Protein AF-A0A9D9BVD9-F1 (afdb_monomer)

Sequence (137 aa):
MSITKILNSLEESWERNDILLKLKNGLDTDEIVNEFLANNEIQIKKLNTLLRPEDFDLLNQVEKLSNCESKLINKIKNLESLEKNKDHQIINQSKISLSNSFSHTRISSIMINWSNRFVVVALLTISAIALSKQAWA

Secondary structure (DSSP, 8-state):
--HHHHHHHHHHTT-HHHHHHHHHTT--HHHHHHHHHHHTHHHHHHHHHH--HHHHHHHHHHHHHHHHHHHHHHHHHHHHHHHHHHHHHHHHTT-----------THHHHHHHHHHHHHHHHHHHHHHHHHHHHTT-

Nearest PDB structures (foldseek):
  8qbr-assembly1_A  TM=3.031E-01  e=1.592E+00  Nostoc punctiforme
  3plt-assembly2_C-2  TM=2.043E-01  e=4.419E+00  Saccharomyces cerevisiae

Mean predicted aligned error: 16.98 Å

Foldseek 3Di:
DDLVVLVVVLPVLPDPVVVVVCVVVPDDPVRSVVVSCVVSVVSVVVNVVVDDPVNVVVVVVVVVVVVVVVVVVVVVVVVVVVVVVVVCVVCVVPDDDDDDDDDPDPPVVVCVVVVVVVVVVVVVVVVVVVVVVVVVD

Organism: NCBI:txid2774506

Solvent-accessible surface area (backbone atoms only — not comparable to full-atom values): 8056 Å² total; per-residue (Å²): 131,57,70,66,61,47,50,52,54,53,49,63,72,60,39,66,69,61,54,51,49,43,47,74,73,65,52,52,71,67,57,56,51,50,51,47,51,64,78,38,44,73,53,52,55,53,50,59,74,71,55,52,73,69,56,52,56,49,50,53,50,52,50,55,49,53,54,49,48,53,53,48,53,51,51,51,53,51,48,55,51,51,49,50,50,52,53,46,57,65,44,62,78,73,56,92,82,81,90,83,91,82,87,86,74,69,61,67,63,55,53,55,62,51,48,56,54,51,51,52,53,51,49,51,51,52,50,52,51,51,53,56,54,56,75,77,104

Radius of gyration: 23.12 Å; Cα contacts (8 Å, |Δi|>4): 19; chains: 1; bounding box: 46×35×71 Å

pLDDT: mean 75.28, std 17.49, range [33.38, 94.69]

Structure (mmCIF, N/CA/C/O backbone):
data_AF-A0A9D9BVD9-F1
#
_entry.id   AF-A0A9D9BVD9-F1
#
loop_
_atom_site.group_PDB
_atom_site.id
_atom_site.type_symbol
_atom_site.label_atom_id
_atom_site.label_alt_id
_atom_site.label_comp_id
_atom_site.label_asym_id
_atom_site.label_entity_id
_atom_site.label_seq_id
_atom_site.pdbx_PDB_ins_code
_atom_site.Cartn_x
_atom_site.Cartn_y
_atom_site.Cartn_z
_atom_site.occupancy
_atom_site.B_iso_or_equiv
_atom_site.auth_seq_id
_atom_site.auth_comp_id
_atom_site.auth_asym_id
_atom_site.auth_atom_id
_atom_site.pdbx_PDB_model_num
ATOM 1 N N . MET A 1 1 ? -15.336 -0.850 14.974 1.00 64.31 1 MET A N 1
ATOM 2 C CA . MET A 1 1 ? -14.536 -1.837 14.211 1.00 64.31 1 MET A CA 1
ATOM 3 C C . MET A 1 1 ? -13.108 -1.708 14.713 1.00 64.31 1 MET A C 1
ATOM 5 O O . MET A 1 1 ? -12.682 -0.573 14.879 1.00 64.31 1 MET A O 1
ATOM 9 N N . SER A 1 2 ? -12.425 -2.799 15.070 1.00 84.56 2 SER A N 1
ATOM 10 C CA . SER A 1 2 ? -11.041 -2.708 15.566 1.00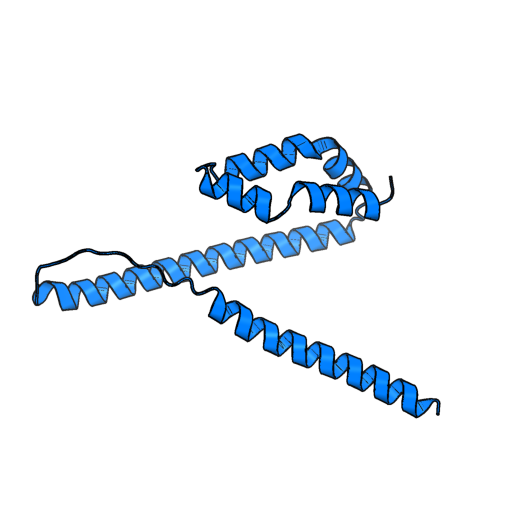 84.56 2 SER A CA 1
ATOM 11 C C . SER A 1 2 ? -10.100 -2.265 14.445 1.00 84.56 2 SER A C 1
ATOM 13 O O . SER A 1 2 ? -10.361 -2.582 13.284 1.00 84.56 2 SER A O 1
ATOM 15 N N . ILE A 1 3 ? -9.003 -1.581 14.792 1.00 84.19 3 ILE A N 1
ATOM 16 C CA . ILE A 1 3 ? -7.961 -1.160 13.835 1.00 84.19 3 ILE A CA 1
ATOM 17 C C . ILE A 1 3 ? -7.507 -2.349 12.982 1.00 84.19 3 ILE A C 1
ATOM 19 O O . ILE A 1 3 ? -7.481 -2.255 11.765 1.00 84.19 3 ILE A O 1
ATOM 23 N N . THR A 1 4 ? -7.268 -3.504 13.606 1.00 87.81 4 THR A N 1
ATOM 24 C CA . THR A 1 4 ? -6.871 -4.744 12.920 1.00 87.81 4 THR A CA 1
ATOM 25 C C . THR A 1 4 ? -7.858 -5.197 11.849 1.00 87.81 4 THR A C 1
ATOM 27 O O . THR A 1 4 ? -7.447 -5.574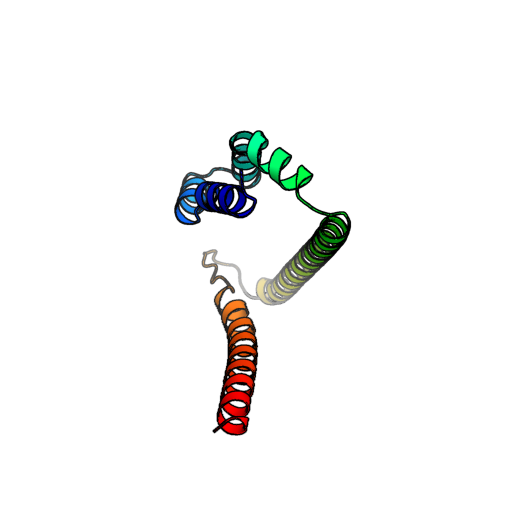 10.762 1.00 87.81 4 THR A O 1
ATOM 30 N N . LYS A 1 5 ? -9.169 -5.119 12.107 1.00 89.00 5 LYS A N 1
ATOM 31 C CA . LYS A 1 5 ? -10.181 -5.487 11.106 1.00 89.00 5 LYS A CA 1
ATOM 32 C C . LYS A 1 5 ? -10.220 -4.499 9.942 1.00 89.00 5 LYS A C 1
ATOM 34 O O . LYS A 1 5 ? -10.492 -4.909 8.823 1.00 89.00 5 LYS A O 1
ATOM 39 N N . ILE A 1 6 ? -9.988 -3.214 10.217 1.00 86.81 6 ILE A N 1
ATOM 40 C CA . ILE A 1 6 ? -9.924 -2.177 9.180 1.00 86.81 6 ILE A CA 1
ATOM 41 C C . ILE A 1 6 ? -8.684 -2.399 8.308 1.00 86.81 6 ILE A C 1
ATOM 43 O O . ILE A 1 6 ? -8.803 -2.412 7.093 1.00 86.81 6 ILE A O 1
ATOM 47 N N . LEU A 1 7 ? -7.522 -2.639 8.921 1.00 88.69 7 LEU A N 1
ATOM 48 C CA . LEU A 1 7 ? -6.278 -2.905 8.198 1.00 88.69 7 LEU A CA 1
ATOM 49 C C . LEU A 1 7 ? -6.371 -4.166 7.335 1.00 88.69 7 LEU A C 1
ATOM 51 O O . LEU A 1 7 ? -6.033 -4.095 6.162 1.00 88.69 7 LEU A O 1
ATOM 55 N N . ASN A 1 8 ? -6.908 -5.269 7.866 1.00 91.12 8 ASN A N 1
ATOM 56 C CA . ASN A 1 8 ? -7.083 -6.496 7.084 1.00 91.12 8 ASN A CA 1
ATOM 57 C C . ASN A 1 8 ? -8.011 -6.279 5.881 1.00 91.12 8 ASN A C 1
ATOM 59 O O . ASN A 1 8 ? -7.707 -6.734 4.788 1.00 91.12 8 ASN A O 1
ATOM 63 N N . SER A 1 9 ? -9.119 -5.551 6.057 1.00 90.44 9 SER A N 1
ATOM 64 C CA . SER A 1 9 ? -10.028 -5.276 4.939 1.00 90.44 9 SER A CA 1
ATOM 65 C C . SER A 1 9 ? -9.391 -4.373 3.880 1.00 90.44 9 SER A C 1
ATOM 67 O O . SER A 1 9 ? -9.667 -4.556 2.700 1.00 90.44 9 SER A O 1
ATOM 69 N N . LEU A 1 10 ? -8.545 -3.416 4.277 1.00 90.44 10 LEU A N 1
ATOM 70 C CA . LEU A 1 10 ? -7.786 -2.589 3.336 1.00 90.44 10 LEU A CA 1
ATOM 71 C C . LEU A 1 10 ? -6.712 -3.400 2.602 1.00 90.44 10 LEU A C 1
ATOM 73 O O . LEU A 1 10 ? -6.491 -3.174 1.416 1.00 90.44 10 LEU A O 1
ATOM 77 N N . GLU A 1 11 ? -6.062 -4.337 3.292 1.00 91.56 11 GLU A N 1
ATOM 78 C CA . GLU A 1 11 ? -5.063 -5.238 2.712 1.00 91.56 11 GLU A CA 1
ATOM 79 C C . GLU A 1 11 ? -5.690 -6.188 1.684 1.00 91.56 11 GLU A C 1
ATOM 81 O O . GLU A 1 11 ? -5.174 -6.315 0.576 1.00 91.56 11 GLU A O 1
ATOM 86 N N . GLU A 1 12 ? -6.843 -6.782 2.003 1.00 90.12 12 GLU A N 1
ATOM 87 C CA . GLU A 1 12 ? -7.619 -7.617 1.075 1.00 90.12 12 GLU A CA 1
ATOM 88 C C . GLU A 1 12 ? -8.075 -6.823 -0.160 1.00 90.12 12 GLU A C 1
ATOM 90 O O . GLU A 1 12 ? -7.947 -7.298 -1.286 1.00 90.12 12 GLU A O 1
ATOM 95 N N . SER A 1 13 ? -8.527 -5.577 0.024 1.00 87.50 13 SER A N 1
ATOM 96 C CA . SER A 1 13 ? -8.905 -4.670 -1.073 1.00 87.50 13 SER A CA 1
ATOM 97 C C . SER A 1 13 ? -7.734 -4.248 -1.976 1.00 87.50 13 SER A C 1
ATOM 99 O O . SER A 1 13 ? -7.960 -3.626 -3.017 1.00 87.50 13 SER A O 1
ATOM 101 N N . TRP A 1 14 ? -6.492 -4.537 -1.582 1.00 92.69 14 TRP A N 1
ATOM 102 C CA . TRP A 1 14 ? -5.274 -4.192 -2.316 1.00 92.69 14 TRP A CA 1
ATOM 103 C C . TRP A 1 14 ? -4.442 -5.438 -2.647 1.00 92.69 14 TRP A C 1
ATOM 105 O O . TRP A 1 14 ? -3.207 -5.421 -2.620 1.00 92.69 14 TRP A O 1
ATOM 115 N N . GLU A 1 15 ? -5.119 -6.547 -2.960 1.00 92.62 15 GLU A N 1
ATOM 116 C CA . GLU A 1 15 ? -4.447 -7.798 -3.284 1.00 92.62 15 GLU A CA 1
ATOM 117 C C . GLU A 1 15 ? -3.562 -7.652 -4.531 1.00 92.62 15 GLU A C 1
ATOM 119 O O . GLU A 1 15 ? -3.984 -7.221 -5.606 1.00 92.62 15 GLU A O 1
ATOM 124 N N . ARG A 1 16 ? -2.301 -8.071 -4.411 1.00 90.06 16 ARG A N 1
ATOM 125 C CA . ARG A 1 16 ? -1.306 -7.933 -5.479 1.00 90.06 16 ARG A CA 1
ATOM 126 C C . ARG A 1 16 ? -1.754 -8.550 -6.807 1.00 90.06 16 ARG A C 1
ATOM 128 O O . ARG A 1 16 ? -1.452 -7.979 -7.853 1.00 90.06 16 ARG A O 1
ATOM 135 N N . ASN A 1 17 ? -2.395 -9.718 -6.783 1.00 91.06 17 ASN A N 1
ATOM 136 C CA . ASN A 1 17 ? -2.788 -10.411 -8.011 1.00 91.06 17 ASN A CA 1
ATOM 137 C C . ASN A 1 17 ? -3.846 -9.618 -8.783 1.00 91.06 17 ASN A C 1
ATOM 139 O O . ASN A 1 17 ? -3.702 -9.443 -9.993 1.00 91.06 17 ASN A O 1
ATOM 143 N N . ASP A 1 18 ? -4.826 -9.061 -8.076 1.00 91.69 18 ASP A N 1
ATOM 144 C CA . ASP A 1 18 ? -5.863 -8.209 -8.653 1.00 91.69 18 ASP A CA 1
ATOM 145 C C . ASP A 1 18 ? -5.281 -6.917 -9.229 1.00 91.69 18 ASP A C 1
ATOM 147 O O . ASP A 1 18 ? -5.597 -6.540 -10.359 1.00 91.69 18 ASP A O 1
ATOM 151 N N . ILE A 1 19 ? -4.357 -6.269 -8.514 1.00 91.25 19 ILE A N 1
ATOM 152 C CA . ILE A 1 19 ? -3.680 -5.062 -9.011 1.00 91.25 19 ILE A CA 1
ATOM 153 C C . ILE A 1 19 ? -2.857 -5.366 -10.272 1.00 91.25 19 ILE A C 1
ATOM 155 O O . ILE A 1 19 ? -2.928 -4.630 -11.258 1.00 91.25 19 ILE A O 1
ATOM 159 N N . LEU A 1 20 ? -2.105 -6.472 -10.287 1.00 92.12 20 LEU A N 1
ATOM 160 C CA . LEU A 1 20 ? -1.344 -6.892 -11.467 1.00 92.12 20 LEU A CA 1
ATOM 161 C C . LEU A 1 20 ? -2.254 -7.230 -12.651 1.00 92.12 20 LEU A C 1
ATOM 163 O O . LEU A 1 20 ? -1.896 -6.939 -13.793 1.00 92.12 20 LEU A O 1
ATOM 167 N N . LEU A 1 21 ? -3.420 -7.823 -12.396 1.00 94.69 21 LEU A N 1
ATOM 168 C CA . LEU A 1 21 ? -4.407 -8.106 -13.429 1.00 94.69 21 LEU A CA 1
ATOM 169 C C . LEU A 1 21 ? -4.969 -6.808 -14.024 1.00 94.69 21 LEU A C 1
ATOM 171 O O . LEU A 1 21 ? -5.023 -6.684 -15.246 1.00 94.69 21 LEU A O 1
ATOM 175 N N . LYS A 1 22 ? -5.309 -5.818 -13.189 1.00 91.19 22 LYS A N 1
ATOM 176 C CA . LYS A 1 22 ? -5.758 -4.487 -13.633 1.00 91.19 22 LYS A CA 1
ATOM 177 C C . LYS A 1 22 ? -4.707 -3.790 -14.502 1.00 91.19 22 LYS A C 1
ATOM 179 O O . LYS A 1 22 ? -5.032 -3.339 -15.599 1.00 91.19 22 LYS A O 1
ATOM 184 N N . LEU A 1 23 ? -3.440 -3.807 -14.081 1.00 91.75 23 LEU A N 1
ATOM 185 C CA . LEU A 1 23 ? -2.323 -3.271 -14.871 1.00 91.75 23 LEU A CA 1
ATOM 186 C C . LEU A 1 23 ? -2.145 -4.012 -16.202 1.00 91.75 23 LEU A C 1
ATOM 188 O O . LEU A 1 23 ? -1.944 -3.393 -17.243 1.00 91.75 23 LEU A O 1
ATOM 192 N N . LYS A 1 24 ? -2.246 -5.347 -16.194 1.00 93.00 24 LYS A N 1
ATOM 193 C CA . LYS A 1 24 ? -2.164 -6.164 -17.415 1.00 93.00 24 LYS A CA 1
ATOM 194 C C . LYS A 1 24 ? -3.304 -5.854 -18.388 1.00 93.00 24 LYS A C 1
ATOM 196 O O . LYS A 1 24 ? -3.101 -5.924 -19.598 1.00 93.00 24 LYS A O 1
ATOM 201 N N . ASN A 1 25 ? -4.473 -5.502 -17.864 1.00 94.31 25 ASN A N 1
ATOM 202 C CA . ASN A 1 25 ? -5.633 -5.094 -18.650 1.00 94.31 25 ASN A CA 1
ATOM 203 C C . ASN A 1 25 ? -5.524 -3.650 -19.172 1.00 94.31 25 ASN A C 1
ATOM 205 O O . ASN A 1 25 ? -6.404 -3.213 -19.909 1.00 94.31 25 ASN A O 1
ATOM 209 N N . GLY A 1 26 ? -4.445 -2.936 -18.839 1.00 92.31 26 GLY A N 1
ATOM 210 C CA . GLY A 1 26 ? -4.157 -1.600 -19.347 1.00 92.31 26 GLY A CA 1
ATOM 211 C C . GLY A 1 26 ? -4.772 -0.462 -18.538 1.00 92.31 26 GLY A C 1
ATOM 212 O O . GLY A 1 26 ? -4.773 0.658 -19.039 1.00 92.31 26 GLY A O 1
ATOM 213 N N . LEU A 1 27 ? -5.281 -0.722 -17.325 1.00 92.81 27 LEU A N 1
ATOM 214 C CA . LEU A 1 27 ? -5.686 0.362 -16.426 1.00 92.81 27 LEU A CA 1
ATOM 215 C C . LEU A 1 27 ? -4.460 1.167 -16.001 1.00 92.81 27 LEU A C 1
ATOM 217 O O . LEU A 1 27 ? -3.404 0.600 -15.695 1.00 92.81 27 LEU A O 1
ATOM 221 N N . ASP A 1 28 ? -4.636 2.482 -15.947 1.00 91.31 28 ASP A N 1
ATOM 222 C CA . ASP A 1 28 ? -3.603 3.376 -15.451 1.00 91.31 28 ASP A CA 1
ATOM 223 C C . ASP A 1 28 ? -3.439 3.245 -13.929 1.00 91.31 28 ASP A C 1
ATOM 225 O O . ASP A 1 28 ? -4.369 2.894 -13.194 1.00 91.31 28 ASP A O 1
ATOM 229 N N . THR A 1 29 ? -2.236 3.532 -13.435 1.00 88.69 29 THR A N 1
ATOM 230 C CA . THR A 1 29 ? -1.946 3.483 -12.001 1.00 88.69 29 THR A CA 1
ATOM 231 C C . THR A 1 29 ? -2.819 4.439 -11.194 1.00 88.69 29 THR A C 1
ATOM 233 O O . THR A 1 29 ? -3.239 4.075 -10.095 1.00 88.69 29 THR A O 1
ATOM 236 N N . ASP A 1 30 ? -3.139 5.618 -11.731 1.00 89.81 30 ASP A N 1
ATOM 237 C CA . ASP A 1 30 ? -3.970 6.601 -11.039 1.00 89.81 30 ASP A CA 1
ATOM 238 C C . ASP A 1 30 ? -5.423 6.126 -10.953 1.00 89.81 30 ASP A C 1
ATOM 240 O O . ASP A 1 30 ? -6.074 6.299 -9.923 1.00 89.81 30 ASP A O 1
ATOM 244 N N . GLU A 1 31 ? -5.934 5.464 -11.994 1.00 90.56 31 GLU A N 1
ATOM 245 C CA . GLU A 1 31 ? -7.278 4.875 -11.988 1.00 90.56 31 GLU A CA 1
ATOM 246 C C . GLU A 1 31 ? -7.405 3.787 -10.919 1.00 90.56 31 GLU A C 1
ATOM 248 O O . GLU A 1 31 ? -8.358 3.797 -10.140 1.00 90.56 31 GLU A O 1
ATOM 253 N N . ILE A 1 32 ? -6.414 2.896 -10.824 1.00 90.12 32 ILE A N 1
ATOM 254 C CA . ILE A 1 32 ? -6.388 1.813 -9.830 1.00 90.12 32 ILE A CA 1
ATOM 255 C C . ILE A 1 32 ? -6.360 2.376 -8.402 1.00 90.12 32 ILE A C 1
ATOM 257 O O . ILE A 1 32 ? -7.077 1.889 -7.522 1.00 90.12 32 ILE A O 1
ATOM 261 N N . VAL A 1 33 ? -5.548 3.410 -8.161 1.00 90.25 33 VAL A N 1
ATOM 262 C CA . VAL A 1 33 ? -5.465 4.075 -6.852 1.00 90.25 33 VAL A CA 1
ATOM 263 C C . VAL A 1 33 ? -6.778 4.783 -6.520 1.00 90.25 33 VAL A C 1
ATOM 265 O O . VAL A 1 33 ? -7.300 4.615 -5.417 1.00 90.25 33 VAL A O 1
ATOM 268 N N . ASN A 1 34 ? -7.348 5.534 -7.463 1.00 90.44 34 ASN A N 1
ATOM 269 C CA . ASN A 1 34 ? -8.606 6.252 -7.256 1.00 90.44 34 ASN A CA 1
ATOM 270 C C . ASN A 1 34 ? -9.771 5.299 -6.965 1.00 90.44 34 ASN A C 1
ATOM 272 O O . ASN A 1 34 ? -10.569 5.563 -6.066 1.00 90.44 34 ASN A O 1
ATOM 276 N N . GLU A 1 35 ? -9.845 4.172 -7.674 1.00 92.75 35 GLU A N 1
ATOM 277 C CA . GLU A 1 35 ? -10.844 3.131 -7.433 1.00 92.75 35 GLU A CA 1
ATOM 278 C C . GLU A 1 35 ? -10.726 2.568 -6.010 1.00 92.75 35 GLU A C 1
ATOM 280 O O . GLU A 1 35 ? -11.725 2.448 -5.299 1.00 92.75 35 GLU A O 1
ATOM 285 N N . PHE A 1 36 ? -9.509 2.277 -5.546 1.00 92.50 36 PHE A N 1
ATOM 286 C CA . PHE A 1 36 ? -9.295 1.803 -4.179 1.00 92.50 36 PHE A CA 1
ATOM 287 C C . PHE A 1 36 ? -9.698 2.833 -3.129 1.00 92.50 36 PHE A C 1
ATOM 289 O O . PHE A 1 36 ? -10.365 2.473 -2.156 1.00 92.50 36 PHE A O 1
ATOM 296 N N . LEU A 1 37 ? -9.332 4.102 -3.320 1.00 91.06 37 LEU A N 1
ATOM 297 C CA . LEU A 1 37 ? -9.713 5.175 -2.404 1.00 91.06 37 LEU A CA 1
ATOM 298 C C . LEU A 1 37 ? -11.237 5.329 -2.335 1.00 91.06 37 LEU A C 1
ATOM 300 O O . LEU A 1 37 ? -11.785 5.448 -1.238 1.00 91.06 37 LEU A O 1
ATOM 304 N N . ALA A 1 38 ? -11.919 5.270 -3.481 1.00 93.69 38 ALA A N 1
ATOM 305 C CA . ALA A 1 38 ? -13.373 5.357 -3.555 1.00 93.69 38 ALA A CA 1
ATOM 306 C C . ALA A 1 38 ? -14.052 4.161 -2.867 1.00 93.69 38 ALA A C 1
ATOM 308 O O . ALA A 1 38 ? -14.927 4.344 -2.020 1.00 93.69 38 ALA A O 1
ATOM 309 N N . ASN A 1 39 ? -13.603 2.939 -3.162 1.00 93.44 39 ASN A N 1
ATOM 310 C CA . ASN A 1 39 ? -14.188 1.715 -2.610 1.00 93.44 39 ASN A CA 1
ATOM 311 C C . ASN A 1 39 ? -13.969 1.579 -1.094 1.00 93.44 39 ASN A C 1
ATOM 313 O O . ASN A 1 39 ? -14.774 0.955 -0.402 1.00 93.44 39 ASN A O 1
ATOM 317 N N . ASN A 1 40 ? -12.902 2.181 -0.559 1.00 92.75 40 ASN A N 1
ATOM 318 C CA . ASN A 1 40 ? -12.514 2.045 0.845 1.00 92.75 40 ASN A CA 1
ATOM 319 C C . ASN A 1 40 ? -12.682 3.332 1.671 1.00 92.75 40 ASN A C 1
ATOM 321 O O . ASN A 1 40 ? -12.243 3.381 2.823 1.00 92.75 40 ASN A O 1
ATOM 325 N N . GLU A 1 41 ? -13.361 4.356 1.146 1.00 93.75 41 GLU A N 1
ATOM 326 C CA . GLU A 1 41 ? -13.476 5.685 1.768 1.00 93.75 41 GLU A CA 1
ATOM 327 C C . GLU A 1 41 ? -13.910 5.622 3.248 1.00 93.75 41 GLU A C 1
ATOM 329 O O . GLU A 1 41 ? -13.315 6.255 4.124 1.00 93.75 41 GLU A O 1
ATOM 334 N N . ILE A 1 42 ? -14.929 4.813 3.557 1.00 92.56 42 ILE A N 1
ATOM 335 C CA . ILE A 1 42 ? -15.468 4.655 4.919 1.00 92.56 42 ILE A CA 1
ATOM 336 C C . ILE A 1 42 ? -14.425 4.049 5.869 1.00 92.56 42 ILE A C 1
ATOM 338 O O . ILE A 1 42 ? -14.350 4.427 7.042 1.00 92.56 42 ILE A O 1
ATOM 342 N N . GLN A 1 43 ? -13.642 3.089 5.381 1.00 90.81 43 GLN A N 1
ATOM 343 C CA . GLN A 1 43 ? -12.622 2.396 6.162 1.00 90.81 43 GLN A CA 1
ATOM 344 C C . GLN A 1 43 ? -11.438 3.321 6.438 1.00 90.81 43 GLN A C 1
ATOM 346 O O . GLN A 1 43 ? -10.996 3.418 7.581 1.00 90.81 43 GLN A O 1
ATOM 351 N N . ILE A 1 44 ? -11.012 4.076 5.423 1.00 90.44 44 ILE A N 1
ATOM 352 C CA . ILE A 1 44 ? -9.947 5.079 5.517 1.00 90.44 44 ILE A CA 1
ATOM 353 C C . ILE A 1 44 ? -10.339 6.193 6.496 1.00 90.44 44 ILE A C 1
ATOM 355 O O . ILE A 1 44 ? -9.563 6.525 7.390 1.00 90.44 44 ILE A O 1
ATOM 359 N N . LYS A 1 45 ? -11.569 6.723 6.417 1.00 90.62 45 LYS A N 1
ATOM 360 C CA . LYS A 1 45 ? -12.061 7.734 7.373 1.00 90.62 45 LYS A CA 1
ATOM 361 C C . LYS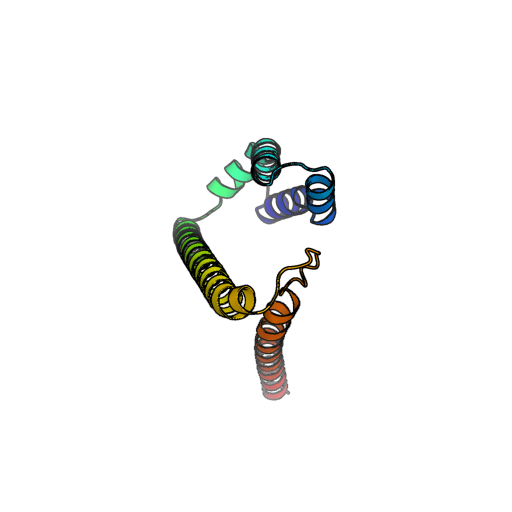 A 1 45 ? -12.038 7.220 8.811 1.00 90.62 45 LYS A C 1
ATOM 363 O O . LYS A 1 45 ? -11.609 7.935 9.713 1.00 90.62 45 LYS A O 1
ATOM 368 N N . LYS A 1 46 ? -12.466 5.974 9.033 1.00 90.38 46 LYS A N 1
ATOM 369 C CA . LYS A 1 46 ? -12.408 5.349 10.362 1.00 90.38 46 LYS A CA 1
ATOM 370 C C . LYS A 1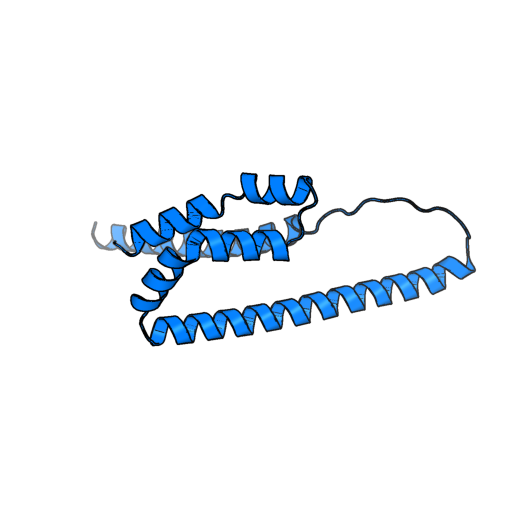 46 ? -10.970 5.139 10.824 1.00 90.38 46 LYS A C 1
ATOM 372 O O . LYS A 1 46 ? -10.684 5.416 11.982 1.00 90.38 46 LYS A O 1
ATOM 377 N N . LEU A 1 47 ? -10.070 4.700 9.946 1.00 88.25 47 LEU A N 1
ATOM 378 C CA . LEU A 1 47 ? -8.655 4.550 10.278 1.00 88.25 47 LEU A CA 1
ATOM 379 C C . LEU A 1 47 ? -8.053 5.889 10.718 1.00 88.25 47 LEU A C 1
ATOM 381 O O . LEU A 1 47 ? -7.463 5.956 11.790 1.00 88.25 47 LEU A O 1
ATOM 385 N N . ASN A 1 48 ? -8.311 6.967 9.974 1.00 87.81 48 ASN A N 1
ATOM 386 C CA . ASN A 1 48 ? -7.825 8.309 10.300 1.00 87.81 48 ASN A CA 1
ATOM 387 C C . ASN A 1 48 ? -8.301 8.808 11.671 1.00 87.81 48 ASN A C 1
ATOM 389 O O . ASN A 1 48 ? -7.552 9.487 12.361 1.00 87.81 48 ASN A O 1
ATOM 393 N N . THR A 1 49 ? -9.516 8.449 12.099 1.00 89.00 49 THR A N 1
ATOM 394 C CA . THR A 1 49 ? -10.024 8.823 13.436 1.00 89.00 49 THR A CA 1
ATOM 395 C C . THR A 1 49 ? -9.351 8.065 14.583 1.00 89.00 49 THR A C 1
ATOM 397 O O . THR A 1 49 ? -9.466 8.474 15.735 1.00 89.00 49 THR A O 1
ATOM 400 N N . LEU A 1 50 ? -8.687 6.946 14.282 1.00 86.56 50 LEU A N 1
ATOM 401 C CA . LEU A 1 50 ? -8.028 6.078 15.260 1.00 86.56 50 LEU A CA 1
ATOM 402 C C . LEU A 1 50 ? -6.522 6.354 15.370 1.00 86.56 50 LEU A C 1
ATOM 404 O O . LEU A 1 50 ? -5.894 5.872 16.312 1.00 86.56 50 LEU A O 1
ATOM 408 N N . LEU A 1 51 ? -5.951 7.105 14.426 1.00 85.06 51 LEU A N 1
ATOM 409 C CA . LEU A 1 51 ? -4.550 7.513 14.443 1.00 85.06 51 LEU A CA 1
ATOM 410 C C . LEU A 1 51 ? -4.333 8.632 15.460 1.00 85.06 51 LEU A C 1
ATOM 412 O O . LEU A 1 51 ? -5.115 9.582 15.543 1.00 85.06 51 LEU A O 1
ATOM 416 N N . ARG A 1 52 ? -3.249 8.528 16.227 1.00 88.31 52 ARG A N 1
ATOM 417 C CA . ARG A 1 52 ? -2.833 9.587 17.146 1.00 88.31 52 ARG A CA 1
ATOM 418 C C . ARG A 1 52 ? -1.991 10.624 16.398 1.00 88.31 52 ARG A C 1
ATOM 420 O O . ARG A 1 52 ? -1.442 10.312 15.339 1.00 88.31 52 ARG A O 1
ATOM 427 N N . PRO A 1 53 ? -1.836 11.845 16.935 1.00 85.94 53 PRO A N 1
ATOM 428 C CA . PRO A 1 53 ? -1.010 12.882 16.316 1.00 85.94 53 PRO A CA 1
ATOM 429 C C . PRO A 1 53 ? 0.422 12.428 15.997 1.00 85.94 53 PRO A C 1
ATOM 431 O O . PRO A 1 53 ? 0.954 12.781 14.948 1.00 85.94 53 PRO A O 1
ATOM 434 N N . GLU A 1 54 ? 1.025 11.584 16.839 1.00 86.25 54 GLU A N 1
ATOM 435 C CA . GLU A 1 54 ? 2.382 11.072 16.605 1.00 86.25 54 GLU A CA 1
ATOM 436 C C . GLU A 1 54 ? 2.447 10.152 15.377 1.00 86.25 54 GLU A C 1
ATOM 438 O O . GLU A 1 54 ? 3.444 10.127 14.653 1.00 86.25 54 GLU A O 1
ATOM 443 N N . ASP A 1 55 ? 1.366 9.413 15.116 1.00 84.38 55 ASP A N 1
ATOM 444 C CA . ASP A 1 55 ? 1.260 8.527 13.961 1.00 84.38 55 ASP A CA 1
ATOM 445 C C . ASP A 1 55 ? 1.135 9.361 12.661 1.00 84.38 55 ASP A C 1
ATOM 447 O O . ASP A 1 55 ? 1.688 8.985 11.625 1.00 84.38 55 ASP A O 1
ATOM 451 N N . PHE A 1 56 ? 0.500 10.542 12.719 1.00 82.94 56 PHE A N 1
ATOM 452 C CA . PHE A 1 56 ? 0.461 11.504 11.605 1.00 82.94 56 PHE A CA 1
ATOM 453 C C . PHE A 1 56 ? 1.831 12.122 11.306 1.00 82.94 56 PHE A C 1
ATOM 455 O O . PHE A 1 56 ? 2.209 12.240 10.138 1.00 82.94 56 PHE A O 1
ATOM 462 N N . ASP A 1 57 ? 2.597 12.483 12.336 1.00 85.00 57 ASP A N 1
ATOM 463 C CA . ASP A 1 57 ? 3.955 13.004 12.152 1.00 85.00 57 ASP A CA 1
ATOM 464 C C . ASP A 1 57 ? 4.874 11.968 11.499 1.00 85.00 57 ASP A C 1
ATOM 466 O O . ASP A 1 57 ? 5.690 12.309 10.635 1.00 85.00 57 ASP A O 1
ATOM 470 N N . LEU A 1 58 ? 4.720 10.694 11.868 1.00 87.38 58 LEU A N 1
ATOM 471 C CA . LEU A 1 58 ? 5.442 9.597 11.237 1.00 87.38 58 LEU A CA 1
ATOM 472 C C . LEU A 1 58 ? 5.028 9.420 9.768 1.00 87.38 58 LEU A C 1
ATOM 474 O O . LEU A 1 58 ? 5.898 9.320 8.902 1.00 87.38 58 LEU A O 1
ATOM 478 N N . LEU A 1 59 ? 3.726 9.437 9.465 1.00 84.44 59 LEU A N 1
ATOM 479 C CA . LEU A 1 59 ? 3.218 9.352 8.089 1.00 84.44 59 LEU A CA 1
ATOM 480 C C . LEU A 1 59 ? 3.764 10.482 7.204 1.00 84.44 59 LEU A C 1
ATOM 482 O O . LEU A 1 59 ? 4.236 10.227 6.098 1.00 84.44 59 LEU A O 1
ATOM 486 N N . ASN A 1 60 ? 3.800 11.711 7.716 1.00 84.50 60 ASN A N 1
ATOM 487 C CA . ASN A 1 60 ? 4.376 12.861 7.015 1.00 84.50 60 ASN A CA 1
ATOM 488 C C . ASN A 1 60 ? 5.887 12.691 6.754 1.00 84.50 60 ASN A C 1
ATOM 490 O O . ASN A 1 60 ? 6.405 13.070 5.701 1.00 84.50 60 ASN A O 1
ATOM 494 N N . GLN A 1 61 ? 6.633 12.100 7.694 1.00 88.44 61 GLN A N 1
ATOM 495 C CA . GLN A 1 61 ? 8.048 11.776 7.472 1.00 88.44 61 GLN A CA 1
ATOM 496 C C . GLN A 1 61 ? 8.228 10.721 6.375 1.00 88.44 61 GLN A C 1
ATOM 498 O O . GLN A 1 61 ? 9.110 10.871 5.525 1.00 88.44 61 GLN A O 1
ATOM 503 N N . VAL A 1 62 ? 7.380 9.691 6.361 1.00 86.94 62 VAL A N 1
ATOM 504 C CA . VAL A 1 62 ? 7.378 8.657 5.316 1.00 86.94 62 VAL A CA 1
ATOM 505 C C . VAL A 1 62 ? 7.058 9.265 3.948 1.00 86.94 62 VAL A C 1
ATOM 507 O O . VAL A 1 62 ? 7.748 8.968 2.973 1.00 86.94 62 VAL A O 1
ATOM 510 N N . GLU A 1 63 ? 6.093 10.179 3.868 1.00 84.62 63 GLU A N 1
ATOM 511 C CA . GLU A 1 63 ? 5.770 10.901 2.633 1.00 84.62 63 GLU A CA 1
ATOM 512 C C . GLU A 1 63 ? 6.964 11.726 2.124 1.00 84.62 63 GLU A C 1
ATOM 514 O O . GLU A 1 63 ? 7.342 11.649 0.951 1.00 84.62 63 GLU A O 1
ATOM 519 N N . LYS A 1 64 ? 7.624 12.484 3.010 1.00 88.69 64 LYS A N 1
ATOM 520 C CA . LYS A 1 64 ? 8.842 13.238 2.662 1.00 88.69 64 LYS A CA 1
ATOM 521 C C . LYS A 1 64 ? 9.950 12.323 2.145 1.00 88.69 64 LYS A C 1
ATOM 523 O O . LYS A 1 64 ? 10.638 12.685 1.187 1.00 88.69 64 LYS A O 1
ATOM 528 N N . LEU A 1 65 ? 10.118 11.153 2.759 1.00 90.38 65 LEU A N 1
ATOM 529 C CA . LEU A 1 65 ? 11.095 10.158 2.331 1.00 90.38 65 LEU A CA 1
ATOM 530 C C . LEU A 1 65 ? 10.757 9.608 0.938 1.00 90.38 65 LEU A C 1
ATOM 532 O O . LEU A 1 65 ? 11.632 9.597 0.075 1.00 90.38 65 LEU A O 1
ATOM 536 N N . SER A 1 66 ? 9.497 9.249 0.686 1.00 80.81 66 SER A N 1
ATOM 537 C CA . SER A 1 66 ? 9.027 8.767 -0.621 1.00 80.81 66 SER A CA 1
ATOM 538 C C . SER A 1 66 ? 9.207 9.815 -1.731 1.00 80.81 66 SER A C 1
ATOM 540 O O . SER A 1 66 ? 9.679 9.515 -2.832 1.00 80.81 66 SER A O 1
ATOM 542 N N . ASN A 1 67 ? 8.943 11.087 -1.425 1.00 86.69 67 ASN A N 1
ATOM 543 C CA . ASN A 1 67 ? 9.208 12.199 -2.337 1.00 86.69 67 ASN A CA 1
ATOM 544 C C . ASN A 1 67 ? 10.706 12.367 -2.634 1.00 86.69 67 ASN A C 1
ATOM 546 O O . ASN A 1 67 ? 11.098 12.668 -3.767 1.00 86.69 67 ASN A O 1
ATOM 550 N N . CYS A 1 68 ? 11.562 12.185 -1.626 1.00 88.19 68 CYS A N 1
ATOM 551 C CA . CYS A 1 68 ? 13.012 12.204 -1.802 1.00 88.19 68 CYS A CA 1
ATOM 552 C C . CYS A 1 68 ? 13.478 11.047 -2.697 1.00 88.19 68 CYS A C 1
ATOM 554 O O . CYS A 1 68 ? 14.245 11.265 -3.637 1.00 88.19 68 CYS A O 1
ATOM 556 N N . GLU A 1 69 ? 12.961 9.843 -2.458 1.00 77.38 69 GLU A N 1
ATOM 557 C CA . GLU A 1 69 ? 13.241 8.652 -3.257 1.00 77.38 69 GLU A CA 1
ATOM 558 C C . GLU A 1 69 ? 12.829 8.849 -4.718 1.00 77.38 69 GLU A C 1
ATOM 560 O O . GLU A 1 69 ? 13.643 8.655 -5.618 1.00 77.38 69 GLU A O 1
ATOM 565 N N . SER A 1 70 ? 11.619 9.350 -4.967 1.00 84.56 70 SER A N 1
ATOM 566 C CA . SER A 1 70 ? 11.130 9.645 -6.320 1.00 84.56 70 SER A CA 1
ATOM 567 C C . SER A 1 70 ? 12.028 10.650 -7.051 1.00 84.56 70 SER A C 1
ATOM 569 O O . SER A 1 70 ? 12.375 10.461 -8.221 1.00 84.56 70 SER A O 1
ATOM 571 N N . LYS A 1 71 ? 12.491 11.701 -6.356 1.00 89.00 71 LYS A N 1
ATOM 572 C CA . LYS A 1 71 ? 13.468 12.658 -6.906 1.00 89.00 71 LYS A CA 1
ATOM 573 C C . LYS A 1 71 ? 14.805 11.991 -7.222 1.00 89.00 71 LYS A C 1
ATOM 575 O O . LYS A 1 71 ? 15.413 12.318 -8.243 1.00 89.00 71 LYS A O 1
ATOM 580 N N . LEU A 1 72 ? 15.276 11.085 -6.367 1.00 84.00 72 LEU A N 1
ATOM 581 C CA . LEU A 1 72 ? 16.523 10.356 -6.578 1.00 84.00 72 LEU A CA 1
ATOM 582 C C . LEU A 1 72 ? 16.414 9.403 -7.774 1.00 84.00 72 LEU A C 1
ATOM 584 O O . LEU A 1 72 ? 17.281 9.437 -8.643 1.00 84.00 72 LEU A O 1
ATOM 588 N N . ILE A 1 73 ? 15.334 8.626 -7.868 1.00 82.44 73 ILE A N 1
ATOM 589 C CA . ILE A 1 73 ? 15.053 7.732 -8.999 1.00 82.44 73 ILE A CA 1
ATOM 590 C C . ILE A 1 73 ? 15.005 8.529 -10.302 1.00 82.44 73 ILE A C 1
ATOM 592 O O . ILE A 1 73 ? 15.652 8.146 -11.274 1.00 82.44 73 ILE A O 1
ATOM 596 N N . ASN A 1 74 ? 14.319 9.675 -10.319 1.00 83.12 74 ASN A N 1
ATOM 597 C CA . ASN A 1 74 ? 14.278 10.539 -11.497 1.00 83.12 74 ASN A CA 1
ATOM 598 C C . ASN A 1 74 ? 15.667 11.066 -11.879 1.00 83.12 74 ASN A C 1
ATOM 600 O O . ASN A 1 74 ? 16.018 11.066 -13.057 1.00 83.12 74 ASN A O 1
ATOM 604 N N . LYS A 1 75 ? 16.493 11.465 -10.903 1.00 87.06 75 LYS A N 1
ATOM 605 C CA . LYS A 1 75 ? 17.885 11.861 -11.171 1.00 87.06 75 LYS A CA 1
ATOM 606 C C . LYS A 1 75 ? 18.710 10.706 -11.738 1.00 87.06 75 LYS A C 1
ATOM 608 O O . LYS A 1 75 ? 19.424 10.921 -12.710 1.00 87.06 75 LYS A O 1
ATOM 613 N N . ILE A 1 76 ? 18.593 9.502 -11.178 1.00 83.56 76 ILE A N 1
ATOM 614 C CA . ILE A 1 76 ? 19.290 8.303 -11.669 1.00 83.56 76 ILE A CA 1
ATOM 615 C C . ILE A 1 76 ? 18.849 7.985 -13.100 1.00 83.56 76 ILE A C 1
ATOM 617 O O . ILE A 1 76 ? 19.695 7.846 -13.975 1.00 83.56 76 ILE A O 1
ATOM 621 N N . LYS A 1 77 ? 17.541 7.964 -13.374 1.00 81.31 77 LYS A N 1
ATOM 622 C CA . LYS A 1 77 ? 16.988 7.729 -14.715 1.00 81.31 77 LYS A CA 1
ATOM 623 C C . LYS A 1 77 ? 17.487 8.764 -15.727 1.00 81.31 77 LYS A C 1
ATOM 625 O O . LYS A 1 77 ? 17.850 8.406 -16.845 1.00 81.31 77 LYS A O 1
ATOM 630 N N . ASN A 1 78 ? 17.547 10.036 -15.330 1.00 82.06 78 ASN A N 1
ATOM 631 C CA . ASN A 1 78 ? 18.072 11.105 -16.177 1.00 82.06 78 ASN A CA 1
ATOM 632 C C . ASN A 1 78 ? 19.573 10.928 -16.447 1.00 82.06 78 ASN A C 1
ATOM 634 O O . ASN A 1 78 ? 19.998 11.087 -17.590 1.00 82.06 78 ASN A O 1
ATOM 638 N N . LEU A 1 79 ? 20.370 10.553 -15.442 1.00 83.62 79 LEU A N 1
ATOM 639 C CA . LEU A 1 79 ? 21.795 10.255 -15.622 1.00 83.62 79 LEU A CA 1
ATOM 640 C C . LEU A 1 79 ? 22.014 9.044 -16.534 1.00 83.62 79 LEU A C 1
ATOM 642 O O . LEU A 1 79 ? 22.809 9.142 -17.460 1.00 83.62 79 LEU A O 1
ATOM 646 N N . GLU A 1 80 ? 21.257 7.961 -16.358 1.00 75.56 80 GLU A N 1
ATOM 647 C CA . GLU A 1 80 ? 21.308 6.793 -17.247 1.00 75.56 80 GLU A CA 1
ATOM 648 C C . GLU A 1 80 ? 20.908 7.145 -18.682 1.00 75.56 80 GLU A C 1
ATOM 650 O O . GLU A 1 80 ? 21.490 6.633 -19.636 1.00 75.56 80 GLU A O 1
ATOM 655 N N . SER A 1 81 ? 19.930 8.039 -18.865 1.00 70.00 81 SER A N 1
ATOM 656 C CA . SER A 1 81 ? 19.570 8.535 -20.198 1.00 70.00 81 SER A CA 1
ATOM 657 C C . SER A 1 81 ? 20.675 9.400 -20.815 1.00 70.00 81 SER A C 1
ATOM 659 O O . SER A 1 81 ? 20.915 9.325 -22.017 1.00 70.00 81 SER A O 1
ATOM 661 N N . LEU A 1 82 ? 21.385 10.187 -19.999 1.00 70.19 82 LEU A N 1
ATOM 662 C CA . LEU A 1 82 ? 22.502 11.028 -20.428 1.00 70.19 82 LEU A CA 1
ATOM 663 C C . LEU A 1 82 ? 23.728 10.184 -20.795 1.00 70.19 82 LEU A C 1
ATOM 665 O O . LEU A 1 82 ? 24.387 10.467 -21.790 1.00 70.19 82 LEU A O 1
ATOM 669 N N . GLU A 1 83 ? 24.023 9.153 -20.007 1.00 66.94 83 GLU A N 1
ATOM 670 C CA . GLU A 1 83 ? 25.094 8.187 -20.252 1.00 66.94 83 GLU A CA 1
ATOM 671 C C . GLU A 1 83 ? 24.813 7.394 -21.532 1.00 66.94 83 GLU A C 1
ATOM 673 O O . GLU A 1 83 ? 25.632 7.421 -22.444 1.00 66.94 83 GLU A O 1
ATOM 678 N N . LYS A 1 84 ? 23.591 6.868 -21.703 1.00 61.75 84 LYS A N 1
ATOM 679 C CA . LYS A 1 84 ? 23.161 6.245 -22.968 1.00 61.75 84 LYS A CA 1
ATOM 680 C C . LYS A 1 84 ? 23.238 7.197 -24.157 1.00 61.75 84 LYS A C 1
ATOM 682 O O . LYS A 1 84 ? 23.636 6.772 -25.231 1.00 61.75 84 LYS A O 1
ATOM 687 N N . ASN A 1 85 ? 22.886 8.474 -24.004 1.00 59.06 85 ASN A N 1
ATOM 688 C CA . ASN A 1 85 ? 23.002 9.453 -25.090 1.00 59.06 85 ASN A CA 1
ATOM 689 C C . ASN A 1 85 ? 24.461 9.795 -25.432 1.00 59.06 85 ASN A C 1
ATOM 691 O O . ASN A 1 85 ? 24.759 10.039 -26.600 1.00 59.06 85 ASN A O 1
ATOM 695 N N . LYS A 1 86 ? 25.376 9.790 -24.452 1.00 58.47 86 LYS A N 1
ATOM 696 C CA . LYS A 1 86 ? 26.822 9.940 -24.688 1.00 58.47 86 LYS A CA 1
ATOM 697 C C . LYS A 1 86 ? 27.407 8.704 -25.367 1.00 58.47 86 LYS A C 1
ATOM 699 O O . LYS A 1 86 ? 28.106 8.848 -26.366 1.00 58.47 86 LYS A O 1
ATOM 704 N N . ASP A 1 87 ? 27.045 7.511 -24.909 1.00 53.44 87 ASP A N 1
ATOM 705 C CA . ASP A 1 87 ? 27.447 6.251 -25.538 1.00 53.44 87 ASP A CA 1
ATOM 706 C C . ASP A 1 87 ? 26.860 6.129 -26.951 1.00 53.44 87 ASP A C 1
ATOM 708 O O . ASP A 1 87 ? 27.557 5.742 -27.883 1.00 53.44 87 ASP A O 1
ATOM 712 N N . HIS A 1 88 ? 25.613 6.562 -27.167 1.00 48.34 88 HIS A N 1
ATOM 713 C CA . HIS A 1 88 ? 25.008 6.649 -28.496 1.00 48.34 88 HIS A CA 1
ATOM 714 C C . HIS A 1 88 ? 25.628 7.742 -29.370 1.00 48.34 88 HIS A C 1
ATOM 716 O O . HIS A 1 88 ? 25.666 7.553 -30.578 1.00 48.34 88 HIS A O 1
ATOM 722 N N . GLN A 1 89 ? 26.150 8.847 -28.828 1.00 48.47 89 GLN A N 1
ATOM 723 C CA . GLN A 1 89 ? 26.930 9.812 -29.618 1.00 48.47 89 GLN A CA 1
ATOM 724 C C . GLN A 1 89 ? 28.280 9.233 -30.064 1.00 48.47 89 GLN A C 1
ATOM 726 O O . GLN A 1 89 ? 28.693 9.483 -31.195 1.00 48.47 89 GLN A O 1
ATOM 731 N N . ILE A 1 90 ? 28.928 8.417 -29.226 1.00 49.78 90 ILE A N 1
ATOM 732 C CA . ILE A 1 90 ? 30.173 7.714 -29.575 1.00 49.78 90 ILE A CA 1
ATOM 733 C C . ILE A 1 90 ? 29.892 6.578 -30.581 1.00 49.78 90 ILE A C 1
ATOM 735 O O . ILE A 1 90 ? 30.646 6.388 -31.534 1.00 49.78 90 ILE A O 1
ATOM 739 N N . ILE A 1 91 ? 28.773 5.860 -30.436 1.00 48.12 91 ILE A N 1
ATOM 740 C CA . ILE A 1 91 ? 28.400 4.724 -31.295 1.00 48.12 91 ILE A CA 1
ATOM 741 C C . ILE A 1 91 ? 27.770 5.175 -32.629 1.00 48.12 91 ILE A C 1
ATOM 743 O O . ILE A 1 91 ? 28.064 4.567 -33.661 1.00 48.12 91 ILE 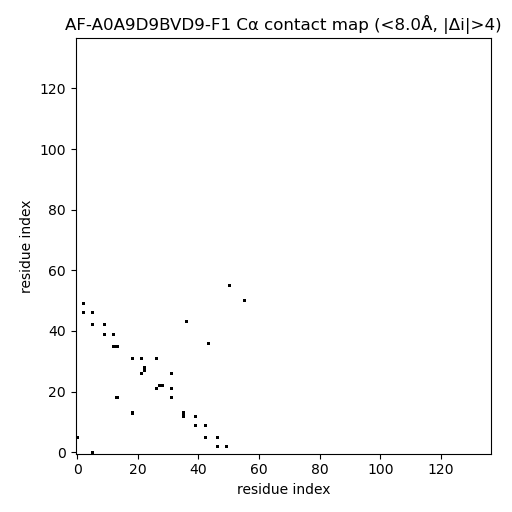A O 1
ATOM 747 N N . ASN A 1 92 ? 26.982 6.260 -32.670 1.00 39.47 92 ASN A N 1
ATOM 748 C CA . ASN A 1 92 ? 26.354 6.769 -33.905 1.00 39.47 92 ASN A CA 1
ATOM 749 C C . ASN A 1 92 ? 27.351 7.358 -34.910 1.00 39.47 92 ASN A C 1
ATOM 751 O O . ASN A 1 92 ? 27.005 7.478 -36.083 1.00 39.47 92 ASN A O 1
ATOM 755 N N . GLN A 1 93 ? 28.586 7.672 -34.507 1.00 49.09 93 GLN A N 1
ATOM 756 C CA . GLN A 1 93 ? 29.652 7.943 -35.479 1.00 49.09 93 GLN A CA 1
ATOM 757 C C . GLN A 1 93 ? 30.149 6.676 -36.192 1.00 49.09 93 GLN A C 1
ATOM 759 O O . GLN A 1 93 ? 30.820 6.791 -37.213 1.00 49.09 93 GLN A O 1
ATOM 764 N N . SER A 1 94 ? 29.813 5.473 -35.708 1.00 42.72 94 SER A N 1
ATOM 765 C CA . SER A 1 94 ? 30.387 4.225 -36.225 1.00 42.72 94 SER A CA 1
ATOM 766 C C . SER A 1 94 ? 29.413 3.243 -36.876 1.00 42.72 94 SER A C 1
ATOM 768 O O . SER A 1 94 ? 29.878 2.457 -37.701 1.00 42.72 94 SER A O 1
ATOM 770 N N . LYS A 1 95 ? 28.099 3.240 -36.599 1.00 33.38 95 LYS A N 1
ATOM 771 C CA . LYS A 1 95 ? 27.187 2.355 -37.351 1.00 33.38 95 LYS A CA 1
ATOM 772 C C . LYS A 1 95 ? 25.707 2.629 -37.120 1.00 33.38 95 LYS A C 1
ATOM 774 O O . LYS A 1 95 ? 25.168 2.426 -36.040 1.00 33.38 95 LYS A O 1
ATOM 779 N N . ILE A 1 96 ? 25.039 2.974 -38.210 1.00 44.59 96 ILE A N 1
ATOM 780 C CA . ILE A 1 96 ? 23.604 2.780 -38.401 1.00 44.59 96 ILE A CA 1
ATOM 781 C C . ILE A 1 96 ? 23.279 1.285 -38.211 1.00 44.59 96 ILE A C 1
ATOM 783 O O . ILE A 1 96 ? 23.894 0.449 -38.875 1.00 44.59 96 ILE A O 1
ATOM 787 N N . SER A 1 97 ? 22.309 0.964 -37.343 1.00 45.84 97 SER A N 1
ATOM 788 C CA . SER A 1 97 ? 21.197 0.002 -37.541 1.00 45.84 97 SER A CA 1
ATOM 789 C C . SER A 1 97 ? 20.791 -0.812 -36.292 1.00 45.84 97 SER A C 1
ATOM 791 O O . SER A 1 97 ? 21.619 -1.275 -35.517 1.00 45.84 97 SER A O 1
ATOM 793 N N . LEU A 1 98 ? 19.470 -1.025 -36.213 1.00 39.44 98 LEU A N 1
ATOM 794 C CA . LEU A 1 98 ? 18.675 -1.984 -35.430 1.00 39.44 98 LEU A CA 1
ATOM 795 C C . LEU A 1 98 ? 18.293 -1.700 -33.959 1.00 39.44 98 LEU A C 1
ATOM 797 O O . LEU A 1 98 ? 19.005 -1.967 -32.999 1.00 39.44 98 LEU A O 1
ATOM 801 N N . SER A 1 99 ? 17.023 -1.304 -33.844 1.00 48.00 99 SER A N 1
ATOM 802 C CA . SER A 1 99 ? 16.056 -1.604 -32.782 1.00 48.00 99 SER A CA 1
ATOM 803 C C . SER A 1 99 ? 15.979 -3.097 -32.418 1.00 48.00 99 SER A C 1
ATOM 805 O O . SER A 1 99 ? 15.755 -3.906 -33.316 1.00 48.00 99 SER A O 1
ATOM 807 N N . ASN A 1 100 ? 16.022 -3.456 -31.124 1.00 41.25 100 ASN A N 1
ATOM 808 C CA . ASN A 1 100 ? 14.903 -4.146 -30.452 1.00 41.25 100 ASN A CA 1
ATOM 809 C C . ASN A 1 100 ? 15.102 -4.382 -28.941 1.00 41.25 100 ASN A C 1
ATOM 811 O O . ASN A 1 100 ? 16.207 -4.490 -28.421 1.00 41.25 100 ASN A O 1
ATOM 815 N N . SER A 1 101 ? 13.945 -4.460 -28.284 1.00 50.31 101 SER A N 1
ATOM 816 C CA . SER A 1 101 ? 13.613 -4.707 -26.878 1.00 50.31 101 SER A CA 1
ATOM 817 C C . SER A 1 101 ? 14.467 -5.711 -26.090 1.00 50.31 101 SER A C 1
ATOM 819 O O . SER A 1 101 ? 14.642 -6.835 -26.549 1.00 50.31 101 SER A O 1
ATOM 821 N N . PHE A 1 102 ? 14.784 -5.376 -24.830 1.00 37.19 102 PHE A N 1
ATOM 822 C CA . PHE A 1 102 ? 14.431 -6.187 -23.646 1.00 37.19 102 PHE A CA 1
ATOM 823 C C . PHE A 1 102 ? 14.778 -5.427 -22.351 1.00 37.19 102 PHE A C 1
ATOM 825 O O . PHE A 1 102 ? 15.933 -5.077 -22.112 1.00 37.19 102 PHE A O 1
ATOM 832 N N . SER A 1 103 ? 13.794 -5.160 -21.491 1.00 48.72 103 SER A N 1
ATOM 833 C CA . SER A 1 103 ? 14.015 -4.566 -20.168 1.00 48.72 103 SER A CA 1
ATOM 834 C C . SER A 1 103 ? 14.209 -5.664 -19.120 1.00 48.72 103 SER A C 1
ATOM 836 O O . SER A 1 103 ? 13.235 -6.196 -18.590 1.00 48.72 103 SER A O 1
ATOM 838 N N . HIS A 1 104 ? 15.459 -5.985 -18.778 1.00 45.16 104 HIS A N 1
ATOM 839 C CA . HIS A 1 104 ? 15.749 -6.740 -17.557 1.00 45.16 104 HIS A CA 1
ATOM 840 C C . HIS A 1 104 ? 15.574 -5.823 -16.336 1.00 45.16 104 HIS A C 1
ATOM 842 O O . HIS A 1 104 ? 16.396 -4.960 -16.033 1.00 45.16 104 HIS A O 1
ATOM 848 N N . THR A 1 105 ? 14.451 -5.999 -15.648 1.00 45.81 105 THR A N 1
ATOM 849 C CA . THR A 1 105 ? 14.071 -5.322 -14.406 1.00 45.81 105 THR A CA 1
ATOM 850 C C . THR A 1 105 ? 15.078 -5.568 -13.275 1.00 45.81 105 THR A C 1
ATOM 852 O O . THR A 1 105 ? 15.299 -6.702 -12.852 1.00 45.81 105 THR A O 1
ATOM 855 N N . ARG A 1 106 ? 15.617 -4.476 -12.718 1.00 56.41 106 ARG A N 1
ATOM 856 C CA . ARG A 1 106 ? 16.579 -4.387 -11.596 1.00 56.41 106 ARG A CA 1
ATOM 857 C C . ARG A 1 106 ? 16.020 -4.737 -10.201 1.00 56.41 106 ARG A C 1
ATOM 859 O O . ARG A 1 106 ? 16.672 -4.467 -9.195 1.00 56.41 106 ARG A O 1
ATOM 866 N N . ILE A 1 107 ? 14.850 -5.374 -10.116 1.00 52.59 107 ILE A N 1
ATOM 867 C CA . ILE A 1 107 ? 14.199 -5.753 -8.844 1.00 52.59 107 ILE A CA 1
ATOM 868 C C . ILE A 1 107 ? 15.076 -6.733 -8.042 1.00 52.59 107 ILE A C 1
ATOM 870 O O . ILE A 1 107 ? 15.181 -6.623 -6.821 1.00 52.59 107 ILE A O 1
ATOM 874 N N . SER A 1 108 ? 15.809 -7.616 -8.730 1.00 47.72 108 SER A N 1
ATOM 875 C CA . SER A 1 108 ? 16.739 -8.563 -8.098 1.00 47.72 108 SER A CA 1
ATOM 876 C C . SER A 1 108 ? 17.848 -7.878 -7.290 1.00 47.72 108 SER A C 1
ATOM 878 O O . SER A 1 108 ? 18.280 -8.424 -6.279 1.00 47.72 108 SER A O 1
ATOM 880 N N . SER A 1 109 ? 18.308 -6.688 -7.694 1.00 52.31 109 SER A N 1
ATOM 881 C CA . SER A 1 109 ? 19.414 -6.008 -7.004 1.00 52.31 109 SER A CA 1
ATOM 882 C C . SER A 1 109 ? 18.968 -5.341 -5.700 1.00 52.31 109 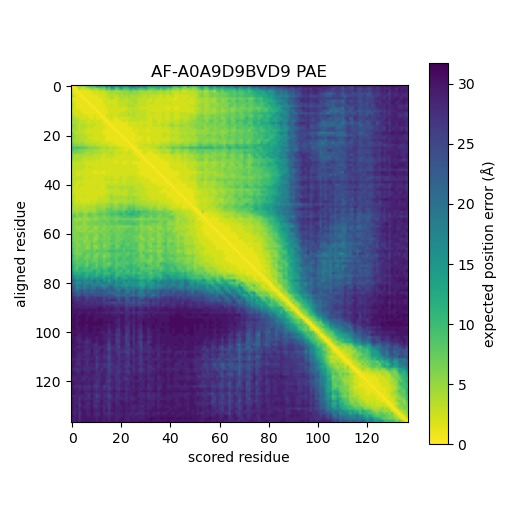SER A C 1
ATOM 884 O O . SER A 1 109 ? 19.762 -5.232 -4.768 1.00 52.31 109 SER A O 1
ATOM 886 N N . ILE A 1 110 ? 17.703 -4.917 -5.617 1.00 55.19 110 ILE A N 1
ATOM 887 C CA . ILE A 1 110 ? 17.122 -4.327 -4.402 1.00 55.19 110 ILE A CA 1
ATOM 888 C C . ILE A 1 110 ? 16.794 -5.438 -3.397 1.00 55.19 110 ILE A C 1
ATOM 890 O O . ILE A 1 110 ? 17.108 -5.309 -2.213 1.00 55.19 110 ILE A O 1
ATOM 894 N N . MET A 1 111 ? 16.257 -6.566 -3.878 1.00 50.56 111 MET A N 1
ATOM 895 C CA . MET A 1 111 ? 15.888 -7.710 -3.038 1.00 50.56 111 MET A CA 1
ATOM 896 C C . MET A 1 111 ? 17.104 -8.346 -2.339 1.00 50.56 111 MET A C 1
ATOM 898 O O . MET A 1 111 ? 17.021 -8.687 -1.162 1.00 50.56 111 MET A O 1
ATOM 902 N N . ILE A 1 112 ? 18.258 -8.428 -3.015 1.00 54.91 112 ILE A N 1
ATOM 903 C CA . ILE A 1 112 ? 19.505 -8.972 -2.442 1.00 54.91 112 ILE A CA 1
ATOM 904 C C . ILE A 1 112 ? 20.065 -8.064 -1.333 1.00 54.91 112 ILE A C 1
ATOM 906 O O . ILE A 1 112 ? 20.491 -8.552 -0.286 1.00 54.91 112 ILE A O 1
ATOM 910 N N . ASN A 1 113 ? 20.024 -6.740 -1.519 1.00 56.03 113 ASN A N 1
ATOM 911 C CA . ASN A 1 113 ? 20.604 -5.805 -0.550 1.00 56.03 113 ASN A CA 1
ATOM 912 C C . ASN A 1 113 ? 19.735 -5.648 0.715 1.00 56.03 113 ASN A C 1
ATOM 914 O O . ASN A 1 113 ? 20.260 -5.488 1.818 1.00 56.03 113 ASN A O 1
ATOM 918 N N . TRP A 1 114 ? 18.408 -5.741 0.569 1.00 53.94 114 TRP A N 1
ATOM 919 C CA . TRP A 1 114 ? 17.466 -5.747 1.695 1.00 53.94 114 TRP A CA 1
ATOM 920 C C . TRP A 1 114 ? 17.438 -7.087 2.441 1.00 53.94 114 TRP A C 1
ATOM 922 O O . TRP A 1 114 ? 17.391 -7.090 3.672 1.00 53.94 114 TRP A O 1
ATOM 932 N N . SER A 1 115 ? 17.540 -8.216 1.728 1.00 53.59 115 SER A N 1
ATOM 933 C CA . SER A 1 115 ? 17.575 -9.555 2.331 1.00 53.59 115 SER A CA 1
ATOM 934 C C . SER A 1 115 ? 18.744 -9.712 3.307 1.00 53.59 115 SER A C 1
ATOM 936 O O . SER A 1 115 ? 18.533 -10.136 4.441 1.00 53.59 115 SER A O 1
ATOM 938 N N . ASN A 1 116 ? 19.950 -9.266 2.936 1.00 59.41 116 ASN A N 1
ATOM 939 C CA . ASN A 1 116 ? 21.115 -9.359 3.822 1.00 59.41 116 ASN A CA 1
ATOM 940 C C . ASN A 1 116 ? 20.941 -8.565 5.126 1.00 59.41 116 ASN A C 1
ATOM 942 O O . ASN A 1 116 ? 21.296 -9.052 6.197 1.00 59.41 116 ASN A O 1
ATOM 946 N N . ARG A 1 117 ? 20.359 -7.360 5.069 1.00 66.56 117 ARG A N 1
ATOM 947 C CA . ARG A 1 117 ? 20.114 -6.562 6.283 1.00 66.56 117 ARG A CA 1
ATOM 948 C C . ARG A 1 117 ? 19.050 -7.196 7.177 1.00 66.56 117 ARG A C 1
ATOM 950 O O . ARG A 1 117 ? 19.237 -7.225 8.390 1.00 66.56 117 ARG A O 1
ATOM 957 N N . PHE A 1 118 ? 17.981 -7.744 6.598 1.00 73.81 118 PHE A N 1
ATOM 958 C CA . PHE A 1 118 ? 16.941 -8.437 7.361 1.00 73.81 118 PHE A CA 1
ATOM 959 C C . PHE A 1 118 ? 17.476 -9.702 8.038 1.00 73.81 118 PHE A C 1
ATOM 961 O O . PHE A 1 118 ? 17.214 -9.918 9.217 1.00 73.81 118 PHE A O 1
ATOM 968 N N . VAL A 1 119 ? 18.280 -10.499 7.325 1.00 72.19 119 VAL A N 1
ATOM 969 C CA . VAL A 1 119 ? 18.913 -11.704 7.878 1.00 72.19 119 VAL A CA 1
ATOM 970 C C . VAL A 1 119 ? 19.824 -11.349 9.050 1.00 72.19 119 VAL A C 1
ATOM 972 O O . VAL A 1 119 ? 19.735 -12.003 10.081 1.00 72.19 119 VAL A O 1
ATOM 975 N N . VAL A 1 120 ? 20.637 -10.291 8.954 1.00 71.62 120 VAL A N 1
ATOM 976 C CA . VAL A 1 120 ? 21.500 -9.850 10.067 1.00 71.62 120 VAL A CA 1
ATOM 977 C C . VAL A 1 120 ? 20.676 -9.402 11.277 1.00 71.62 120 VAL A C 1
ATOM 979 O O . VAL A 1 120 ? 20.986 -9.793 12.400 1.00 71.62 120 VAL A O 1
ATOM 982 N N . VAL A 1 121 ? 19.604 -8.632 11.068 1.00 74.00 121 VAL A N 1
ATOM 983 C CA . VAL A 1 121 ? 18.715 -8.197 12.159 1.00 74.00 121 VAL A CA 1
ATOM 984 C C . VAL A 1 121 ? 18.005 -9.392 12.800 1.00 74.00 121 VAL A C 1
ATOM 986 O O . VAL A 1 121 ? 17.965 -9.481 14.023 1.00 74.00 121 VAL A O 1
ATOM 989 N N . ALA A 1 122 ? 17.514 -10.343 12.004 1.00 76.94 122 ALA A N 1
ATOM 990 C CA . ALA A 1 122 ? 16.900 -11.572 12.501 1.00 76.94 122 ALA A CA 1
ATOM 991 C C . ALA A 1 122 ? 17.906 -12.460 13.258 1.00 76.94 122 ALA A C 1
ATOM 993 O O . ALA A 1 122 ? 17.579 -13.024 14.297 1.00 76.94 122 ALA A O 1
ATOM 994 N N . LEU A 1 123 ? 19.152 -12.558 12.785 1.00 74.00 123 LEU A N 1
ATOM 995 C CA . LEU A 1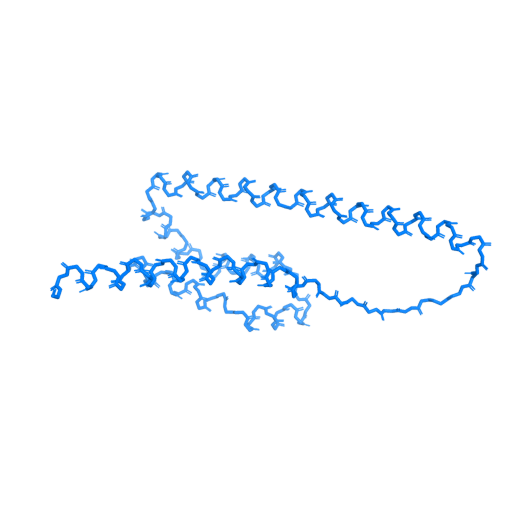 123 ? 20.203 -13.314 13.468 1.00 74.00 123 LEU A CA 1
ATOM 996 C C . LEU A 1 123 ? 20.563 -12.675 14.814 1.00 74.00 123 LEU A C 1
ATOM 998 O O . LEU A 1 123 ? 20.755 -13.386 15.799 1.00 74.00 123 LEU A O 1
ATOM 1002 N N . LEU A 1 124 ? 20.633 -11.341 14.869 1.00 74.56 124 LEU A N 1
ATOM 1003 C CA . LEU A 1 124 ? 20.889 -10.592 16.099 1.00 74.56 124 LEU A CA 1
ATOM 1004 C C . LEU A 1 124 ? 19.752 -10.751 17.109 1.00 74.56 124 LEU A C 1
ATOM 1006 O O . LEU A 1 124 ? 20.026 -10.953 18.291 1.00 74.56 124 LEU A O 1
ATOM 1010 N N . THR A 1 125 ? 18.491 -10.719 16.670 1.00 77.81 125 THR A N 1
ATOM 1011 C CA . THR A 1 125 ? 17.349 -10.927 17.571 1.00 77.81 125 THR A CA 1
ATOM 1012 C C . THR A 1 125 ? 17.286 -12.366 18.068 1.00 77.81 125 THR A C 1
ATOM 1014 O O . THR A 1 125 ? 17.129 -12.571 19.268 1.00 77.81 125 THR A O 1
ATOM 1017 N N . ILE A 1 126 ? 17.496 -13.366 17.205 1.00 77.62 126 ILE A N 1
ATOM 1018 C CA . ILE A 1 126 ? 17.565 -14.779 17.612 1.00 77.62 126 ILE A CA 1
ATOM 1019 C C . ILE A 1 126 ? 18.736 -15.012 18.573 1.00 77.62 126 ILE A C 1
ATOM 1021 O O . ILE A 1 126 ? 18.568 -15.717 19.564 1.00 77.62 126 ILE A O 1
ATOM 1025 N N . SER A 1 127 ? 19.894 -14.387 18.337 1.00 78.81 127 SER A N 1
ATOM 1026 C CA . SER A 1 127 ? 21.058 -14.490 19.227 1.00 78.81 127 SER A CA 1
ATOM 1027 C C . SER A 1 127 ? 20.790 -13.838 20.583 1.00 78.81 127 SER A C 1
ATOM 1029 O O . SER A 1 127 ? 21.089 -14.436 21.612 1.00 78.81 127 SER A O 1
ATOM 1031 N N . ALA A 1 128 ? 20.168 -12.656 20.608 1.00 77.19 128 ALA A N 1
ATOM 1032 C CA . ALA A 1 128 ? 19.763 -11.987 21.844 1.00 77.19 128 ALA A CA 1
ATOM 1033 C C . ALA A 1 128 ? 18.725 -12.813 22.624 1.00 77.19 128 ALA A C 1
ATOM 1035 O O . ALA A 1 128 ? 18.829 -12.957 23.840 1.00 77.19 128 ALA A O 1
ATOM 1036 N N . ILE A 1 129 ? 17.761 -13.418 21.923 1.00 75.31 129 ILE A N 1
ATOM 1037 C CA . ILE A 1 129 ? 16.749 -14.298 22.516 1.00 75.31 129 ILE A CA 1
ATOM 1038 C C . ILE A 1 129 ? 17.393 -15.588 23.049 1.00 75.31 129 ILE A C 1
ATOM 1040 O O . ILE A 1 129 ? 17.079 -16.003 24.163 1.00 75.31 129 ILE A O 1
ATOM 1044 N N . ALA A 1 130 ? 18.325 -16.200 22.315 1.00 72.62 130 ALA A N 1
ATOM 1045 C CA . ALA A 1 130 ? 19.048 -17.395 22.752 1.00 72.62 130 ALA A CA 1
ATOM 1046 C C . ALA A 1 130 ? 19.947 -17.124 23.973 1.00 72.62 130 ALA A C 1
ATOM 1048 O O . ALA A 1 130 ? 19.902 -17.888 24.936 1.00 72.62 130 ALA A O 1
ATOM 1049 N N . LEU A 1 131 ? 20.688 -16.009 23.977 1.00 63.28 131 LEU A N 1
ATOM 1050 C CA . LEU A 1 131 ? 21.484 -15.550 25.123 1.00 63.28 131 LEU A CA 1
ATOM 1051 C C . LEU A 1 131 ? 20.598 -15.261 26.340 1.00 63.28 131 LEU A C 1
ATOM 1053 O O . LEU A 1 131 ? 20.941 -15.641 27.457 1.00 63.28 131 LEU A O 1
ATOM 1057 N N . SER A 1 132 ? 19.423 -14.658 26.130 1.00 62.28 132 SER A N 1
ATOM 1058 C CA . SER A 1 132 ? 18.463 -14.422 27.212 1.00 62.28 132 SER A CA 1
ATOM 1059 C C . SER A 1 132 ? 17.881 -15.722 27.775 1.00 62.28 132 SER A C 1
ATOM 1061 O O . SER A 1 132 ? 17.706 -15.825 28.980 1.00 62.28 132 SER A O 1
ATOM 1063 N N . LYS A 1 133 ? 17.649 -16.756 26.952 1.00 55.97 133 LYS A N 1
ATOM 1064 C CA . LYS A 1 133 ? 17.206 -18.072 27.442 1.00 55.97 133 LYS A CA 1
ATOM 1065 C C . LYS A 1 133 ? 18.301 -18.846 28.178 1.00 55.97 133 LYS A C 1
ATOM 1067 O O . LYS A 1 133 ? 17.971 -19.573 29.105 1.00 55.97 133 LYS A O 1
ATOM 1072 N N . GLN A 1 134 ? 19.571 -18.691 27.801 1.00 54.75 134 GLN A N 1
ATOM 1073 C CA . GLN A 1 134 ? 20.699 -19.297 28.524 1.00 54.75 134 GLN A CA 1
ATOM 1074 C C . GLN A 1 134 ? 21.002 -18.599 29.855 1.00 54.75 134 GLN A C 1
ATOM 1076 O O . GLN A 1 134 ? 21.481 -19.247 30.772 1.00 54.7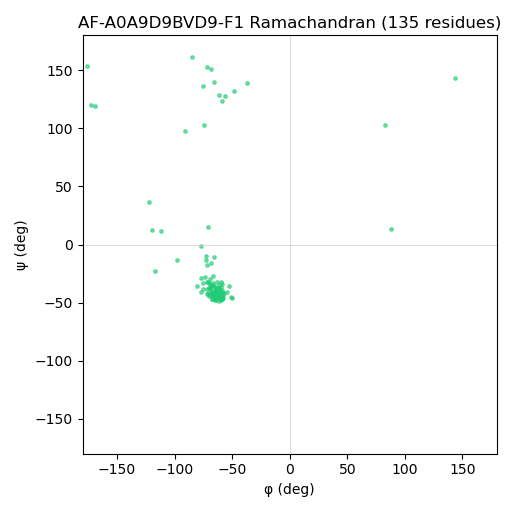5 134 GLN A O 1
ATOM 1081 N N . ALA A 1 1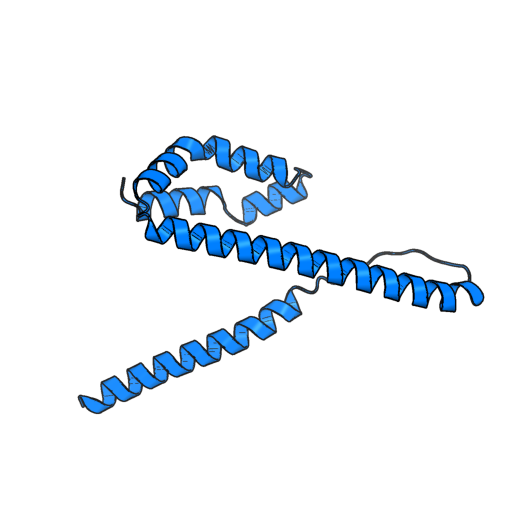35 ? 20.696 -17.306 29.992 1.00 50.38 135 ALA A N 1
ATOM 1082 C CA . ALA A 1 135 ? 20.892 -16.566 31.241 1.00 50.38 135 ALA A CA 1
ATOM 1083 C C . ALA A 1 135 ? 19.879 -16.920 32.355 1.00 50.38 135 ALA A C 1
ATOM 1085 O O . ALA A 1 135 ? 20.053 -16.485 33.490 1.00 50.38 135 ALA A O 1
ATOM 1086 N N . TRP A 1 136 ? 18.830 -17.684 32.030 1.00 50.34 136 TRP A N 1
ATOM 1087 C CA . TRP A 1 136 ? 17.797 -18.158 32.965 1.00 50.34 136 TRP A CA 1
ATOM 1088 C C . TRP A 1 136 ? 17.723 -19.696 33.050 1.00 50.34 136 TRP A C 1
ATOM 1090 O O . TRP A 1 136 ? 16.747 -20.223 33.587 1.00 50.34 136 TRP A O 1
ATOM 1100 N N . ALA A 1 137 ? 18.719 -20.403 32.502 1.00 46.50 137 ALA A N 1
ATOM 1101 C CA . ALA A 1 137 ? 18.890 -21.854 32.615 1.00 46.50 137 ALA A CA 1
ATOM 1102 C C . ALA A 1 137 ? 19.962 -22.202 33.656 1.00 46.50 137 ALA A C 1
ATOM 1104 O O . ALA A 1 137 ? 20.951 -21.442 33.754 1.00 46.50 137 ALA A O 1
#